Protein 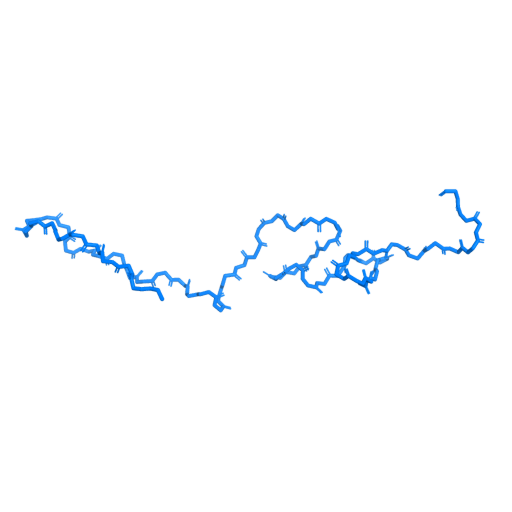AF-A0A7K5US15-F1 (afdb_monomer)

Structure (mmCIF, N/CA/C/O backbone):
data_AF-A0A7K5US15-F1
#
_entry.id   AF-A0A7K5US15-F1
#
loop_
_atom_site.group_PDB
_atom_site.id
_atom_site.type_symbol
_atom_site.label_atom_id
_atom_site.label_alt_id
_atom_site.label_comp_id
_atom_site.label_asym_id
_atom_site.label_entity_id
_atom_site.label_s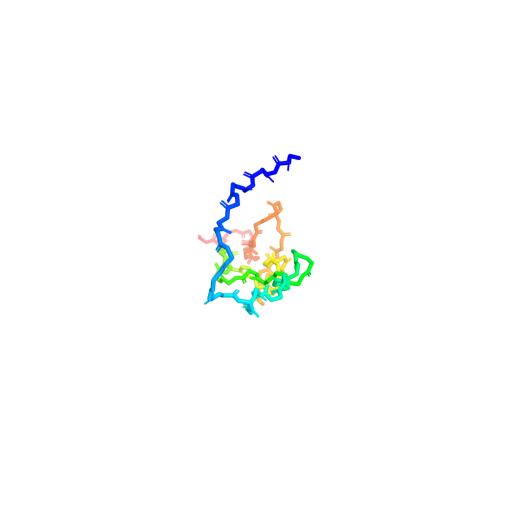eq_id
_atom_site.pdbx_PDB_ins_code
_atom_site.Cartn_x
_atom_site.Cartn_y
_atom_site.Cartn_z
_atom_site.occupancy
_atom_site.B_iso_or_equiv
_atom_site.auth_seq_id
_atom_site.auth_comp_id
_atom_site.auth_asym_id
_atom_site.auth_atom_id
_atom_site.pdbx_PDB_model_num
ATOM 1 N N . SER A 1 1 ? -14.190 21.305 13.838 1.00 46.06 1 SER A N 1
ATOM 2 C CA . SER A 1 1 ? -15.566 21.243 13.312 1.00 46.06 1 SER A CA 1
ATOM 3 C C . SER A 1 1 ? -16.442 20.501 14.304 1.00 46.06 1 SER A C 1
ATOM 5 O O . SER A 1 1 ? -16.238 19.315 14.499 1.00 46.06 1 SER A O 1
ATOM 7 N N . ARG A 1 2 ? -17.312 21.210 15.036 1.00 47.44 2 ARG A N 1
ATOM 8 C CA . ARG A 1 2 ? -18.176 20.627 16.079 1.00 47.44 2 ARG A CA 1
ATOM 9 C C . ARG A 1 2 ? -19.447 20.070 15.432 1.00 47.44 2 ARG A C 1
ATOM 11 O O . ARG A 1 2 ? -20.242 20.852 14.921 1.00 47.44 2 ARG A O 1
ATOM 18 N N . GLY A 1 3 ? -19.626 18.751 15.450 1.00 51.97 3 GLY A N 1
ATOM 19 C CA . GLY A 1 3 ? -20.907 18.118 15.135 1.00 51.97 3 GLY A CA 1
ATOM 20 C C . GLY A 1 3 ? -21.827 18.190 16.352 1.00 51.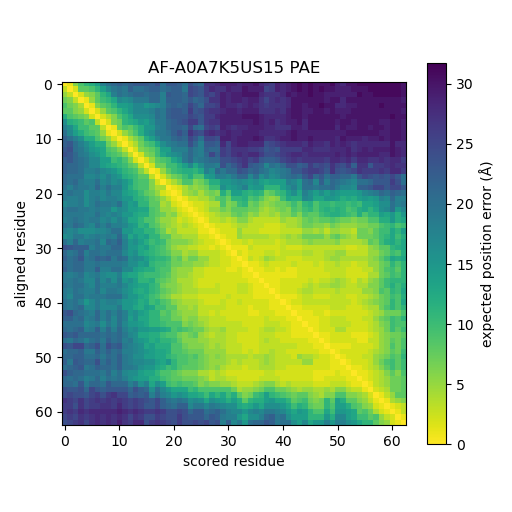97 3 GLY A C 1
ATOM 21 O O . GLY A 1 3 ? -21.464 17.702 17.417 1.00 51.97 3 GLY A O 1
ATOM 22 N N . HIS A 1 4 ? -22.985 18.832 16.213 1.00 56.50 4 HIS A N 1
ATOM 23 C CA . HIS A 1 4 ? -24.063 18.759 17.199 1.00 56.50 4 HIS A CA 1
ATOM 24 C C . HIS A 1 4 ? -25.022 17.642 16.775 1.00 56.50 4 HIS A C 1
ATOM 26 O O . HIS A 1 4 ? -25.610 17.729 15.699 1.00 56.50 4 HIS A O 1
ATOM 32 N N . SER A 1 5 ? -25.199 16.625 17.617 1.00 58.53 5 SER A N 1
ATOM 33 C CA . SER A 1 5 ? -26.271 15.633 17.464 1.00 58.53 5 SER A CA 1
ATOM 34 C C . SER A 1 5 ? -27.471 16.045 18.328 1.00 58.53 5 SER A C 1
ATOM 36 O O . SER A 1 5 ? -27.269 16.353 19.506 1.00 58.53 5 SER A O 1
ATOM 38 N N . PRO A 1 6 ? -28.709 16.071 17.796 1.00 55.97 6 PRO A N 1
ATOM 39 C CA . PRO A 1 6 ? -29.895 16.356 18.592 1.00 55.97 6 PRO A CA 1
ATOM 40 C C . PRO A 1 6 ? -30.268 15.134 19.443 1.00 55.97 6 PRO A C 1
ATOM 42 O O . PRO A 1 6 ? -30.201 13.994 18.988 1.00 55.97 6 PRO A O 1
ATOM 45 N N . GLY A 1 7 ? -30.615 15.390 20.705 1.00 50.09 7 GLY A N 1
ATOM 46 C CA . GLY A 1 7 ? -30.904 14.367 21.710 1.00 50.09 7 GLY A CA 1
ATOM 47 C C . GLY A 1 7 ? -32.184 13.572 21.437 1.00 50.09 7 GLY A C 1
ATOM 48 O O . GLY A 1 7 ? -33.143 14.088 20.865 1.00 50.09 7 GLY A O 1
ATOM 49 N N . HIS A 1 8 ? -32.201 12.317 21.894 1.00 52.25 8 HIS A N 1
ATOM 50 C CA . HIS A 1 8 ? -33.348 11.409 21.827 1.00 52.25 8 HIS A CA 1
ATOM 51 C C . HIS A 1 8 ? -33.765 10.970 23.246 1.00 52.25 8 HIS A C 1
ATOM 53 O O . HIS A 1 8 ? -32.914 10.834 24.126 1.00 52.25 8 HIS A O 1
ATOM 59 N N . SER A 1 9 ? -35.077 10.808 23.468 1.00 51.69 9 SER A N 1
ATOM 60 C CA . SER A 1 9 ? -35.722 10.626 24.782 1.00 51.69 9 SER A CA 1
ATOM 61 C C . SER A 1 9 ? -35.328 9.342 25.538 1.00 51.69 9 SER A C 1
ATOM 63 O O . SER A 1 9 ? -35.047 8.313 24.918 1.00 51.69 9 SER A O 1
ATOM 65 N N . PRO A 1 10 ? -35.357 9.375 26.887 1.00 57.09 10 PRO A N 1
ATOM 66 C CA . PRO A 1 10 ? -34.811 8.333 27.751 1.00 57.09 10 PRO A CA 1
ATOM 67 C C . PRO A 1 10 ? -35.829 7.204 27.949 1.00 57.09 10 PRO A C 1
ATOM 69 O O . PRO A 1 10 ? -36.833 7.377 28.634 1.00 57.09 10 PRO A O 1
ATOM 72 N N . GLY A 1 11 ? -35.593 6.041 27.341 1.00 57.81 11 GLY A N 1
ATOM 73 C CA . GLY A 1 11 ? -36.504 4.903 27.498 1.00 57.81 11 GLY A CA 1
ATOM 74 C C . GLY A 1 11 ? -35.895 3.521 27.304 1.00 57.81 11 GLY A C 1
ATOM 75 O O . GLY A 1 11 ? -36.168 2.646 28.118 1.00 57.81 11 GLY A O 1
ATOM 76 N N . GLN A 1 12 ? -35.083 3.267 26.269 1.00 55.78 12 GLN A N 1
ATOM 77 C CA . GLN A 1 12 ? -34.669 1.874 26.018 1.00 55.78 12 GLN A CA 1
ATOM 78 C C . GLN A 1 12 ? -33.451 1.668 25.103 1.00 55.78 12 GLN A C 1
ATOM 80 O O . GLN A 1 12 ? -33.445 0.737 24.314 1.00 55.78 12 GLN A O 1
ATOM 85 N N . LEU A 1 13 ? -32.397 2.483 25.188 1.00 51.88 13 LEU A N 1
ATOM 86 C CA . LEU A 1 13 ? -31.121 2.179 24.509 1.00 51.88 13 LEU A CA 1
ATOM 87 C C . LEU A 1 13 ? -29.914 2.621 25.360 1.00 51.88 13 LEU A C 1
ATOM 89 O O . LEU A 1 13 ? -28.964 3.222 24.872 1.00 51.88 13 LEU A O 1
ATOM 93 N N . HIS A 1 14 ? -29.936 2.320 26.663 1.00 50.31 14 HIS A N 1
ATOM 94 C CA . HIS A 1 14 ? -28.805 2.533 27.585 1.00 50.31 14 HIS A CA 1
ATOM 95 C C . HIS A 1 14 ? -27.686 1.488 27.401 1.00 50.31 14 HIS A C 1
ATOM 97 O O . HIS A 1 14 ? -27.127 0.947 28.351 1.00 50.31 14 HIS A O 1
ATOM 103 N N . THR A 1 15 ? -27.329 1.204 26.156 1.00 56.00 15 THR A N 1
ATOM 104 C CA . THR A 1 15 ? -26.056 0.568 25.806 1.00 56.00 15 THR A CA 1
ATOM 105 C C . THR A 1 15 ? -25.535 1.305 24.587 1.00 56.00 15 THR A C 1
ATOM 107 O O . THR A 1 15 ? -25.441 0.778 23.486 1.00 56.00 15 THR A O 1
ATOM 110 N N . TRP A 1 16 ? -25.318 2.603 24.786 1.00 60.41 16 TRP A N 1
ATOM 111 C CA . TRP A 1 16 ? -24.547 3.445 23.892 1.00 60.41 16 TRP A CA 1
ATOM 112 C C . TRP A 1 16 ? -23.273 2.682 23.529 1.00 60.41 16 TRP A C 1
ATOM 114 O O . TRP A 1 16 ? -22.527 2.239 24.404 1.00 60.41 16 TRP A O 1
ATOM 124 N N . VAL A 1 17 ? -23.103 2.432 22.232 1.00 63.47 17 VAL A N 1
ATOM 125 C CA . VAL A 1 17 ? -21.920 1.764 21.704 1.00 63.47 17 VAL A CA 1
ATOM 126 C C . VAL A 1 17 ? -20.719 2.580 22.181 1.00 63.47 17 VAL A C 1
ATOM 128 O O . VAL A 1 17 ? -20.709 3.804 22.038 1.00 63.47 17 VAL A O 1
ATOM 131 N N . SER A 1 18 ? -19.756 1.935 22.838 1.00 67.88 18 SER A N 1
ATOM 132 C CA . SER A 1 18 ? -18.508 2.604 23.203 1.00 67.88 18 SER A CA 1
ATOM 133 C C . SER A 1 18 ? -17.911 3.211 21.938 1.00 67.88 18 SER A C 1
ATOM 135 O O . SER A 1 18 ? -17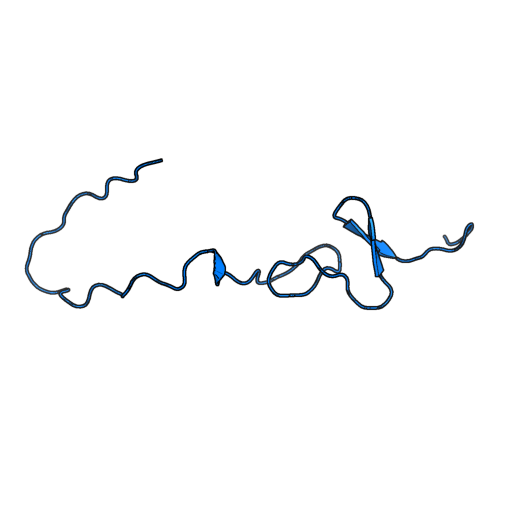.986 2.580 20.880 1.00 67.88 18 SER A O 1
ATOM 137 N N . GLU A 1 19 ? -17.383 4.436 22.029 1.00 68.00 19 GLU A N 1
ATOM 138 C CA . GLU A 1 19 ? -16.767 5.093 20.878 1.00 68.00 19 GLU A CA 1
ATOM 139 C C . GLU A 1 19 ? -15.803 4.112 20.208 1.00 68.00 19 GLU A C 1
ATOM 141 O O . GLU A 1 19 ? -14.979 3.476 20.872 1.00 68.00 19 GLU A O 1
ATOM 146 N N . GLY A 1 20 ? -16.009 3.902 18.907 1.00 66.31 20 GLY A N 1
ATOM 147 C CA . GLY A 1 20 ? -15.254 2.920 18.146 1.00 66.31 20 GLY A CA 1
ATOM 148 C C . GLY A 1 20 ? -13.755 3.235 18.146 1.00 66.31 20 GLY A C 1
ATOM 149 O O . GLY A 1 20 ? -13.340 4.318 18.570 1.00 66.31 20 GLY A O 1
ATOM 150 N N . PRO A 1 21 ? -12.921 2.304 17.659 1.00 72.12 21 PRO A N 1
ATOM 151 C CA . PRO A 1 21 ? -11.493 2.552 17.514 1.00 72.12 21 PRO A CA 1
ATOM 152 C C . PRO A 1 21 ? -11.264 3.877 16.766 1.00 72.12 21 PRO A C 1
ATOM 154 O O . PRO A 1 21 ? -11.792 4.086 15.676 1.00 72.12 21 PRO A O 1
ATOM 157 N N . GLY A 1 22 ? -10.536 4.804 17.396 1.00 79.06 22 GLY A N 1
ATOM 158 C CA . GLY A 1 22 ? -10.286 6.142 16.851 1.00 79.06 22 GLY A CA 1
ATOM 159 C C . GLY A 1 22 ? -9.475 6.103 15.552 1.00 79.06 22 GLY A C 1
ATOM 160 O O . GLY A 1 22 ? -8.890 5.082 15.213 1.00 79.06 22 GLY A O 1
ATOM 161 N N . GLU A 1 23 ? -9.365 7.229 14.843 1.00 77.88 23 GLU A N 1
ATOM 162 C CA . GLU A 1 23 ? -8.701 7.308 13.523 1.00 77.88 23 GLU A CA 1
ATOM 163 C C . GLU A 1 23 ? -7.251 6.788 13.499 1.00 77.88 23 GLU A C 1
ATOM 165 O O . GLU A 1 23 ? -6.773 6.300 12.476 1.00 77.88 23 GLU A O 1
ATOM 170 N N . ALA A 1 24 ? -6.541 6.840 14.629 1.00 78.75 24 ALA A N 1
ATOM 171 C CA . ALA A 1 24 ? -5.204 6.256 14.760 1.00 78.75 24 ALA A CA 1
ATOM 172 C C . ALA A 1 24 ? -5.190 4.725 14.571 1.00 78.75 24 ALA A C 1
ATOM 174 O O . ALA A 1 24 ? -4.170 4.159 14.194 1.00 78.75 24 ALA A O 1
ATOM 175 N N . GLN A 1 25 ? -6.326 4.082 14.825 1.00 81.75 25 GLN A N 1
ATOM 176 C CA . GLN A 1 25 ? -6.569 2.645 14.743 1.00 81.75 25 GLN A CA 1
ATOM 177 C C . GLN A 1 25 ? -7.303 2.266 13.444 1.00 81.75 25 GLN A C 1
ATOM 179 O O . GLN A 1 25 ? -7.614 1.096 13.229 1.00 81.75 25 GLN A O 1
ATOM 184 N N . ALA A 1 26 ? -7.635 3.250 12.600 1.00 83.50 26 ALA A N 1
ATOM 185 C CA . ALA A 1 26 ? -8.332 3.010 11.349 1.00 83.50 26 ALA A CA 1
ATOM 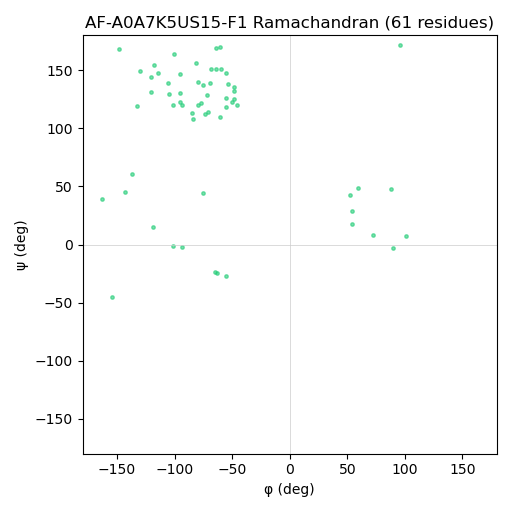186 C C . ALA A 1 26 ? -7.394 2.337 10.342 1.00 83.50 26 ALA A C 1
ATOM 188 O O . ALA A 1 26 ? -6.292 2.820 10.078 1.00 83.50 26 ALA A O 1
ATOM 189 N N . VAL A 1 27 ? -7.875 1.235 9.770 1.00 89.56 27 VAL A N 1
ATOM 190 C CA . VAL A 1 27 ? -7.188 0.462 8.736 1.00 89.56 27 VAL A CA 1
ATOM 191 C C . VAL A 1 27 ? -7.860 0.741 7.398 1.00 89.56 27 VAL A C 1
ATOM 193 O O . VAL A 1 27 ? -9.083 0.633 7.265 1.00 89.56 27 VAL A O 1
ATOM 196 N N . CYS A 1 28 ? -7.072 1.084 6.386 1.00 88.94 28 CYS A N 1
ATOM 197 C CA . CYS A 1 28 ? -7.554 1.183 5.022 1.00 88.94 28 CYS A CA 1
ATOM 198 C C . CYS A 1 28 ? -7.851 -0.214 4.470 1.00 88.94 28 CYS A C 1
ATOM 200 O O . CYS A 1 28 ? -6.959 -1.028 4.240 1.00 88.94 28 CYS A O 1
ATOM 202 N N . VAL A 1 29 ? -9.127 -0.476 4.200 1.00 89.69 29 VAL A N 1
ATOM 203 C CA . VAL A 1 29 ? -9.573 -1.690 3.515 1.00 89.69 29 VAL A CA 1
ATOM 204 C C . VAL A 1 29 ? -9.719 -1.401 2.019 1.00 89.69 29 VAL A C 1
ATOM 206 O O . VAL A 1 29 ? -10.436 -0.488 1.620 1.00 89.69 29 VAL A O 1
ATOM 209 N N . GLY A 1 30 ? -9.015 -2.161 1.176 1.00 89.25 30 GLY A N 1
ATOM 210 C CA . GLY A 1 30 ? -9.074 -2.003 -0.284 1.00 89.25 30 GLY A CA 1
ATOM 211 C C . GLY A 1 30 ? -8.083 -0.991 -0.868 1.00 89.25 30 GLY A C 1
ATOM 212 O O . GLY A 1 30 ? -8.461 -0.160 -1.694 1.00 89.25 30 GLY A O 1
ATOM 213 N N . CYS A 1 31 ? -6.816 -1.072 -0.459 1.00 92.19 31 CYS A N 1
ATOM 214 C CA . CYS A 1 31 ? -5.728 -0.280 -1.031 1.00 92.19 31 CYS A CA 1
ATOM 215 C C . CYS A 1 31 ? -5.713 -0.310 -2.572 1.00 92.19 31 CYS A C 1
ATOM 217 O O . CYS A 1 31 ? -5.878 -1.359 -3.199 1.00 92.19 31 CYS A O 1
ATOM 219 N N . ARG A 1 32 ? -5.527 0.866 -3.186 1.00 90.31 32 ARG A N 1
ATOM 220 C CA . ARG A 1 32 ? -5.458 1.059 -4.645 1.00 90.31 32 ARG A CA 1
ATOM 221 C C . ARG A 1 32 ? -4.011 1.198 -5.109 1.00 90.31 32 ARG A C 1
ATOM 223 O O . ARG A 1 32 ? -3.134 1.502 -4.311 1.00 90.31 32 ARG A O 1
ATOM 230 N N . ASN A 1 33 ? -3.782 1.049 -6.414 1.00 90.00 33 ASN A N 1
ATOM 231 C CA . ASN A 1 33 ? -2.494 1.363 -7.035 1.00 90.00 33 ASN A CA 1
ATOM 232 C C . ASN A 1 33 ? -1.330 0.545 -6.447 1.00 90.00 33 ASN A C 1
ATOM 234 O O . ASN A 1 33 ? -0.340 1.108 -6.008 1.00 90.00 33 ASN A O 1
ATOM 238 N N . ASP A 1 34 ? -1.515 -0.774 -6.340 1.00 91.31 34 ASP A N 1
ATOM 239 C CA . ASP A 1 34 ? -0.523 -1.737 -5.830 1.00 91.31 34 ASP A CA 1
ATOM 240 C C . ASP A 1 34 ? 0.057 -1.429 -4.435 1.00 91.31 34 ASP A C 1
ATOM 242 O O . ASP A 1 34 ? 1.071 -2.007 -4.031 1.00 91.31 34 ASP A O 1
ATOM 246 N N . SER A 1 35 ? -0.611 -0.562 -3.671 1.00 93.88 35 SER A N 1
ATOM 247 C CA . SER A 1 35 ? -0.282 -0.287 -2.279 1.00 93.88 35 SER A CA 1
ATOM 248 C C . SER A 1 35 ? -0.857 -1.346 -1.334 1.00 93.88 35 SER A C 1
ATOM 250 O O . SER A 1 35 ? -1.805 -2.067 -1.658 1.00 93.88 35 SER A O 1
ATOM 252 N N . VAL A 1 36 ? -0.240 -1.471 -0.165 1.00 94.31 36 VAL A N 1
ATOM 253 C CA . VAL A 1 36 ? -0.516 -2.449 0.888 1.00 94.31 36 VAL A CA 1
ATOM 254 C C . VAL A 1 36 ? -0.204 -1.838 2.261 1.00 94.31 36 VAL A C 1
ATOM 256 O O . VAL A 1 36 ? 0.435 -0.790 2.357 1.00 94.31 36 VAL A O 1
ATOM 259 N N . GLY A 1 37 ? -0.631 -2.519 3.326 1.00 91.31 37 GLY A N 1
ATOM 260 C CA . GLY A 1 37 ? -0.435 -2.088 4.713 1.00 91.31 37 GLY A CA 1
ATOM 261 C C . GLY A 1 37 ? -1.635 -1.329 5.274 1.00 91.31 37 GLY A C 1
ATOM 262 O O . GLY A 1 37 ? -2.572 -0.998 4.547 1.00 91.31 37 GLY A O 1
ATOM 263 N N . ASP A 1 38 ? -1.603 -1.056 6.578 1.00 91.69 38 ASP A N 1
ATOM 264 C CA . ASP A 1 38 ? -2.762 -0.524 7.299 1.00 91.69 38 ASP A CA 1
ATOM 265 C C . ASP A 1 38 ? -3.187 0.874 6.841 1.00 91.69 38 ASP A C 1
ATOM 267 O O . ASP A 1 38 ? -4.353 1.232 6.984 1.00 91.69 38 ASP A O 1
ATOM 271 N N . ARG A 1 39 ? -2.279 1.664 6.252 1.00 89.94 39 ARG A N 1
ATOM 272 C CA . 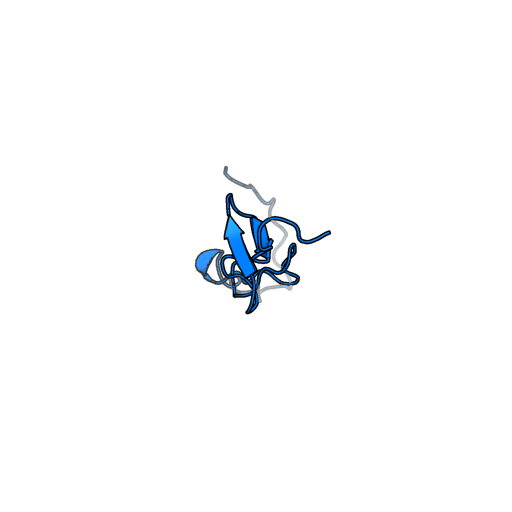ARG A 1 39 ? -2.600 2.989 5.695 1.00 89.94 39 ARG A CA 1
ATOM 273 C C . ARG A 1 39 ? -2.334 3.090 4.194 1.00 89.94 39 ARG A C 1
ATOM 275 O O . ARG A 1 39 ? -2.312 4.197 3.660 1.00 89.94 39 ARG A O 1
ATOM 282 N N . CYS A 1 40 ? -2.153 1.955 3.509 1.00 91.94 40 CYS A N 1
ATOM 283 C CA . CYS A 1 40 ? -1.804 1.901 2.084 1.00 91.94 40 CYS A CA 1
ATOM 284 C C . CYS A 1 40 ? -0.549 2.723 1.721 1.00 91.94 40 CYS A C 1
ATOM 286 O O . CYS A 1 40 ? -0.423 3.240 0.613 1.00 91.94 40 CYS A O 1
ATOM 288 N N . ASP A 1 41 ? 0.371 2.868 2.671 1.00 90.50 41 ASP A N 1
ATOM 289 C CA . ASP A 1 41 ? 1.605 3.652 2.562 1.00 90.50 41 ASP A CA 1
ATOM 290 C C . ASP A 1 41 ? 2.814 2.810 2.124 1.00 90.50 41 ASP A C 1
ATOM 292 O O . ASP A 1 41 ? 3.911 3.328 1.926 1.00 90.50 41 ASP A O 1
ATOM 296 N N . THR A 1 42 ? 2.623 1.505 1.942 1.00 91.62 42 THR A N 1
ATOM 297 C CA . THR A 1 42 ? 3.669 0.589 1.489 1.00 91.62 42 THR A CA 1
ATOM 298 C C . THR A 1 42 ? 3.306 0.037 0.115 1.00 91.62 42 THR A C 1
ATOM 300 O O . THR A 1 42 ? 2.134 -0.146 -0.191 1.00 91.62 42 THR A O 1
ATOM 303 N N . CYS A 1 43 ? 4.288 -0.252 -0.735 1.00 94.25 43 CYS A N 1
ATOM 304 C CA . CYS A 1 43 ? 4.041 -0.864 -2.041 1.00 94.25 43 CYS A CA 1
ATOM 305 C C . CYS A 1 43 ? 4.207 -2.382 -1.997 1.00 94.25 43 CYS A C 1
ATOM 307 O O . CYS A 1 43 ? 5.051 -2.914 -1.271 1.00 94.25 43 CYS A O 1
ATOM 309 N N . ARG A 1 44 ? 3.416 -3.093 -2.805 1.00 93.31 44 ARG A N 1
ATOM 310 C CA . ARG A 1 44 ? 3.607 -4.527 -3.042 1.00 93.31 44 ARG A CA 1
ATOM 311 C C . ARG A 1 44 ? 5.033 -4.790 -3.541 1.00 93.31 44 ARG A C 1
ATOM 313 O O . ARG A 1 44 ? 5.614 -3.988 -4.268 1.00 93.31 44 ARG A O 1
ATOM 320 N N . ALA A 1 45 ? 5.577 -5.953 -3.189 1.00 90.12 45 ALA A N 1
ATOM 321 C CA . ALA A 1 45 ? 6.891 -6.391 -3.651 1.00 90.12 45 ALA A CA 1
ATOM 322 C C . ALA A 1 45 ? 7.054 -6.230 -5.178 1.00 90.12 45 ALA A C 1
ATOM 324 O O . ALA A 1 45 ? 6.183 -6.630 -5.953 1.00 90.12 45 ALA A O 1
ATOM 325 N N . GLY A 1 46 ? 8.176 -5.639 -5.599 1.00 88.50 46 GLY A N 1
ATOM 326 C CA . GLY A 1 46 ? 8.457 -5.303 -7.003 1.00 88.50 46 GLY A CA 1
ATOM 327 C C . GLY A 1 46 ? 7.984 -3.910 -7.440 1.00 88.50 46 GLY A C 1
ATOM 328 O O . GLY A 1 46 ? 8.253 -3.509 -8.574 1.00 88.50 46 GLY A O 1
ATOM 329 N N . PHE A 1 47 ? 7.321 -3.164 -6.555 1.00 91.56 47 PHE A N 1
ATOM 330 C CA . PHE A 1 47 ? 6.957 -1.765 -6.748 1.00 91.56 47 PHE A CA 1
ATOM 331 C C . PHE A 1 47 ? 7.626 -0.888 -5.687 1.00 91.56 47 PHE A C 1
ATOM 333 O O . PHE A 1 47 ? 7.940 -1.340 -4.586 1.00 91.56 47 PHE A O 1
ATOM 340 N N . PHE A 1 48 ? 7.826 0.380 -6.021 1.00 90.50 48 PHE A N 1
ATOM 341 C CA . PHE A 1 48 ? 8.393 1.396 -5.142 1.00 90.50 48 PHE A CA 1
ATOM 342 C C . PHE A 1 48 ? 7.494 2.630 -5.150 1.00 90.50 48 PHE A C 1
ATOM 344 O O . PHE A 1 48 ? 6.837 2.922 -6.150 1.00 90.50 48 PHE A O 1
ATOM 351 N N . MET A 1 49 ? 7.450 3.353 -4.034 1.00 90.56 49 MET A N 1
ATOM 352 C CA . MET A 1 49 ? 6.650 4.567 -3.932 1.00 90.56 49 MET A CA 1
ATOM 353 C C . MET A 1 49 ? 7.355 5.724 -4.644 1.00 90.56 49 MET A C 1
ATOM 355 O O . MET A 1 49 ? 8.479 6.082 -4.292 1.00 90.56 49 MET A O 1
ATOM 359 N N . LEU A 1 50 ? 6.677 6.318 -5.622 1.00 91.06 50 LEU A N 1
ATOM 360 C CA . LEU A 1 50 ? 7.107 7.513 -6.337 1.00 91.06 50 LEU A CA 1
ATOM 361 C C . LEU A 1 50 ? 5.923 8.478 -6.405 1.00 91.06 50 LEU A C 1
ATOM 363 O O . LEU A 1 50 ? 4.880 8.124 -6.942 1.00 91.06 50 LEU A O 1
ATOM 367 N N . ASP A 1 51 ? 6.068 9.668 -5.822 1.00 89.56 51 ASP A N 1
ATOM 368 C CA . ASP A 1 51 ? 5.013 10.698 -5.793 1.00 89.56 51 ASP A CA 1
ATOM 369 C C . ASP A 1 51 ? 3.652 10.180 -5.269 1.00 89.56 51 ASP A C 1
ATOM 371 O O . ASP A 1 51 ? 2.590 10.404 -5.840 1.00 89.56 51 ASP A O 1
ATOM 375 N N . GLY A 1 52 ? 3.682 9.376 -4.200 1.00 87.62 52 GLY A N 1
ATOM 376 C CA . GLY A 1 52 ? 2.474 8.768 -3.623 1.00 87.62 52 GLY A CA 1
ATOM 377 C C . GLY A 1 52 ? 1.854 7.641 -4.460 1.00 87.62 52 GLY A C 1
ATOM 378 O O . GLY A 1 52 ? 0.777 7.151 -4.126 1.00 87.62 52 GLY A O 1
ATOM 379 N N . THR A 1 53 ? 2.531 7.198 -5.524 1.00 89.88 53 THR A N 1
ATOM 380 C CA . THR A 1 53 ? 2.066 6.150 -6.438 1.00 89.88 53 THR A CA 1
ATOM 381 C C . THR A 1 53 ? 3.047 4.977 -6.454 1.00 89.88 53 THR A C 1
ATOM 383 O O . THR A 1 53 ? 4.250 5.171 -6.629 1.00 89.88 53 THR A O 1
ATOM 386 N N . CYS A 1 54 ? 2.564 3.738 -6.303 1.00 93.06 54 CYS A N 1
ATOM 387 C CA . CYS A 1 54 ? 3.427 2.572 -6.461 1.00 93.06 54 CYS A CA 1
ATOM 388 C C . CYS A 1 54 ? 3.745 2.364 -7.935 1.00 93.06 54 CYS A C 1
ATOM 390 O O . CYS A 1 54 ? 2.889 2.023 -8.747 1.00 93.06 54 CYS A O 1
ATOM 392 N N . THR A 1 55 ? 5.007 2.566 -8.270 1.00 91.75 55 THR A N 1
ATOM 393 C CA . THR A 1 55 ? 5.523 2.426 -9.624 1.00 91.75 55 THR A CA 1
ATOM 394 C C . THR A 1 55 ? 6.327 1.138 -9.696 1.00 91.75 55 THR A C 1
ATOM 396 O O . THR A 1 55 ? 7.047 0.789 -8.763 1.00 91.75 55 THR A O 1
ATOM 399 N N . ARG A 1 56 ? 6.197 0.381 -10.785 1.00 89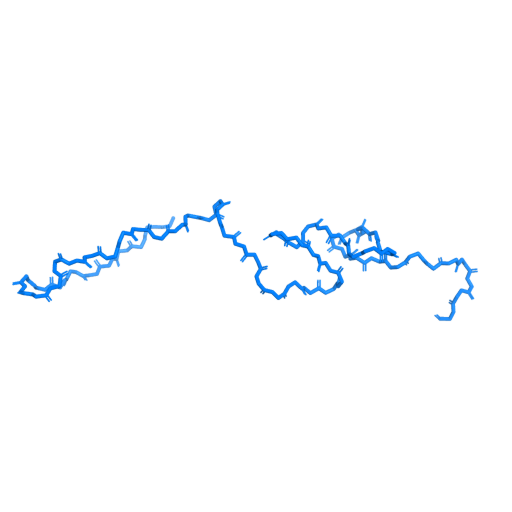.50 56 ARG A N 1
ATOM 400 C CA . ARG A 1 56 ? 7.072 -0.770 -11.031 1.00 89.50 56 ARG A CA 1
ATOM 401 C C . ARG A 1 56 ? 8.398 -0.258 -11.579 1.00 89.50 56 ARG A C 1
ATOM 403 O O . ARG A 1 56 ? 8.398 0.637 -12.419 1.00 89.50 56 ARG A O 1
ATOM 410 N N . TRP A 1 57 ? 9.523 -0.835 -11.157 1.00 80.31 57 TRP A N 1
ATOM 411 C CA . TRP A 1 57 ? 10.784 -0.595 -11.865 1.00 80.31 57 TRP A CA 1
ATOM 412 C C . TRP A 1 57 ? 10.656 -1.078 -13.308 1.00 80.31 57 TRP A C 1
ATOM 414 O O . TRP A 1 57 ? 10.575 -2.277 -13.570 1.00 80.31 57 TRP A O 1
ATOM 424 N N . ALA A 1 58 ? 10.624 -0.128 -14.237 1.00 74.75 58 ALA A N 1
ATOM 425 C CA . ALA A 1 58 ? 10.778 -0.381 -15.654 1.00 74.75 58 ALA A CA 1
ATOM 426 C C . ALA A 1 58 ? 12.220 -0.013 -16.032 1.0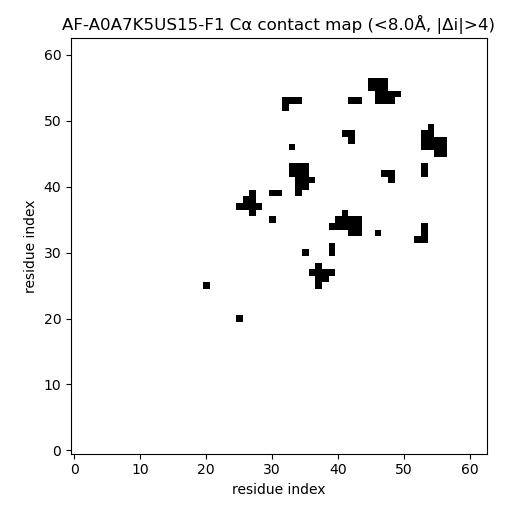0 74.75 58 ALA A C 1
ATOM 428 O O . ALA A 1 58 ? 12.621 1.136 -15.824 1.00 74.75 58 ALA A O 1
ATOM 429 N N . PRO A 1 59 ? 13.032 -0.949 -16.551 1.00 72.12 59 PRO A N 1
ATOM 430 C CA . PRO A 1 59 ? 14.286 -0.569 -17.182 1.00 72.12 59 PRO A CA 1
ATOM 431 C C . PRO A 1 59 ? 13.995 0.366 -18.370 1.00 72.12 59 PRO A C 1
ATOM 433 O O . PRO A 1 59 ? 12.930 0.256 -18.988 1.00 72.12 59 PRO A O 1
ATOM 436 N N . PRO A 1 60 ? 14.919 1.281 -18.715 1.00 70.56 60 PRO A N 1
ATOM 437 C CA . PRO A 1 60 ? 14.757 2.123 -19.894 1.00 70.56 60 PRO A CA 1
ATOM 438 C C . PRO A 1 60 ? 14.545 1.236 -21.132 1.00 70.56 60 PRO A C 1
ATOM 440 O O . PRO A 1 60 ? 15.402 0.418 -21.462 1.00 70.56 60 PRO A O 1
ATOM 443 N N . GLY A 1 61 ? 13.387 1.379 -21.787 1.00 66.38 61 GLY A N 1
ATOM 444 C CA . GLY A 1 61 ? 13.006 0.599 -22.971 1.00 66.38 61 GLY A CA 1
ATOM 445 C C . GLY A 1 61 ? 12.038 -0.571 -22.739 1.00 66.38 61 GLY A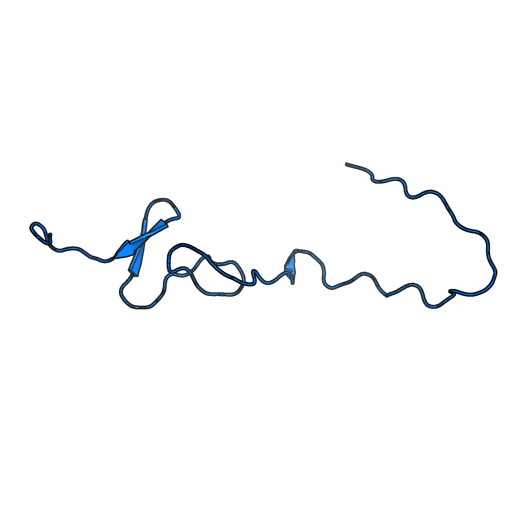 C 1
ATOM 446 O O . GLY A 1 61 ? 11.800 -1.330 -23.676 1.00 66.38 61 GLY A O 1
ATOM 447 N N . ALA A 1 62 ? 11.471 -0.739 -21.541 1.00 62.84 62 ALA A N 1
ATOM 448 C CA . ALA A 1 62 ? 10.317 -1.626 -21.364 1.00 62.84 62 ALA A CA 1
ATOM 449 C C . ALA A 1 62 ? 9.058 -1.027 -22.045 1.00 62.84 62 ALA A C 1
ATOM 451 O O . ALA A 1 62 ? 8.882 0.191 -21.962 1.00 62.84 62 ALA A O 1
ATOM 452 N N . PRO A 1 63 ? 8.230 -1.843 -22.735 1.00 62.88 63 PRO A N 1
ATOM 453 C CA . PRO A 1 63 ? 7.014 -1.386 -23.414 1.00 62.88 63 PRO A CA 1
ATOM 454 C C . PRO A 1 63 ? 5.925 -0.903 -22.449 1.00 62.88 63 PRO A C 1
ATOM 456 O O . PRO A 1 63 ? 5.901 -1.375 -21.287 1.00 62.88 63 PRO A O 1
#

Foldseek 3Di:
DDDDDDDDDDDDDVCPPDPPDDPVPQADDPQPQQFDDRPSQHHDPQFDDDPNHTDHDDDPPDD

Radius of gyration: 21.39 Å; Cα contacts (8 Å, |Δi|>4): 47; chains: 1; bounding box: 51×28×51 Å

Solvent-accessible surface area (backbone atoms only — not comparable to full-atom values): 4455 Å² total; per-residue (Å²): 137,87,83,83,80,85,86,78,85,93,80,87,69,96,70,70,75,71,83,66,83,52,77,93,69,55,62,56,81,80,54,64,64,61,23,34,63,56,75,40,82,39,43,40,92,78,35,44,77,50,96,93,37,46,39,64,85,66,64,96,86,64,132

pLDDT: mean 76.44, std 15.91, range [46.06, 94.31]

InterPro domains:
  IPR002049 Laminin-type EGF domain [PF00053] (25-51)
  IPR002049 Laminin-type EGF domain [PS01248] (28-54)

Organism: NCBI:txid1160851

Mean predicted aligned error: 13.32 Å

Secondary structure (DSSP, 8-state):
--PPPPP--SSS----PPPPPPGGG---SS--TTEESTTS-EEPTTEEEETTEEEE-PPTT--

Sequence (63 aa):
SRGHSPGHSPGQLHTWVSEGPGEAQAVCVGCRNDSVGDRCDTCRAGFFMLDGTCTRWAPPGAP